Protein AF-A0A2V9KA92-F1 (afdb_monomer)

Mean predicted aligned error: 10.16 Å

Secondary structure (DSSP, 8-state):
------EEEE-TTS-EEEEE--HHHHHHHHHHHHHHHHHHHHHHHHHH-S-PPPHHHHHHHH--

Radius of gyration: 20.59 Å; Cα contacts (8 Å, |Δi|>4): 27; chains: 1; bounding box: 36×31×54 Å

Foldseek 3Di:
DPPDPWDFDADPVRHGDDTDDDPVSVVVVVVVVVVVVVVVVVVVCVVVPPDDDDPVVVDVVVDD

pLDDT: mean 83.73, std 13.09, range [48.75, 96.94]

Sequence (64 aa):
MVSAKPKFVFTPDDRKEAILLRVGDYRRLLERIEDLEDAVALDRAEGTSKKLVPYEKVHARLGP

Structure (mmCIF, N/CA/C/O backbone):
data_AF-A0A2V9KA92-F1
#
_entry.id   AF-A0A2V9KA92-F1
#
loop_
_atom_site.group_PDB
_atom_site.id
_atom_site.type_symbol
_atom_site.label_atom_id
_atom_site.label_alt_id
_atom_site.label_comp_id
_atom_site.label_asym_id
_atom_site.label_entity_id
_atom_site.label_seq_id
_atom_site.pdbx_PDB_ins_code
_atom_site.Cartn_x
_atom_site.Cartn_y
_atom_site.Cartn_z
_atom_site.occupancy
_atom_site.B_iso_or_equiv
_atom_site.auth_seq_id
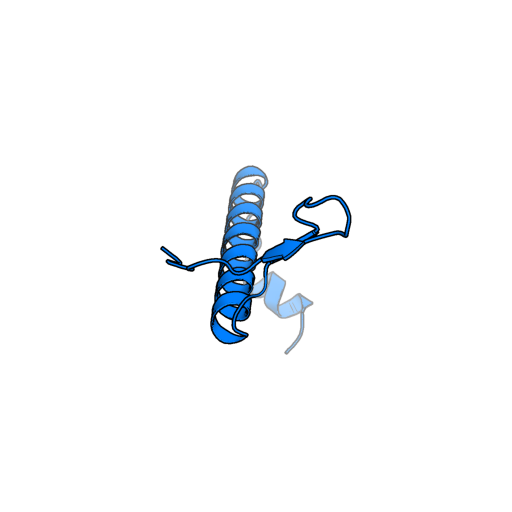_atom_site.auth_comp_id
_atom_site.auth_asym_id
_atom_site.auth_atom_id
_atom_site.pdbx_PDB_model_num
ATOM 1 N N . MET A 1 1 ? -11.943 4.351 -7.029 1.00 48.75 1 MET A N 1
ATOM 2 C CA . MET A 1 1 ? -11.758 5.115 -5.774 1.00 48.75 1 MET A CA 1
ATOM 3 C C . MET A 1 1 ? -12.172 4.215 -4.617 1.00 48.75 1 MET A C 1
ATOM 5 O O . MET A 1 1 ? -13.316 3.775 -4.604 1.00 48.75 1 MET A O 1
ATOM 9 N N . VAL A 1 2 ? -11.256 3.846 -3.717 1.00 51.56 2 VAL A N 1
ATOM 10 C CA . VAL A 1 2 ? -11.589 3.007 -2.552 1.00 51.56 2 VAL A CA 1
ATOM 11 C C . VAL A 1 2 ? -12.414 3.861 -1.585 1.00 51.56 2 VAL A C 1
ATOM 13 O O . VAL A 1 2 ? -11.871 4.687 -0.862 1.00 51.56 2 VAL A O 1
ATOM 16 N N . SER A 1 3 ? -13.742 3.723 -1.613 1.00 53.81 3 SER A N 1
ATOM 17 C CA . SER A 1 3 ? -14.618 4.335 -0.610 1.00 53.81 3 SER A CA 1
ATOM 18 C C . SER A 1 3 ? -14.618 3.439 0.626 1.00 53.81 3 SER A C 1
ATOM 20 O O . SER A 1 3 ? -15.429 2.524 0.754 1.00 53.81 3 SER A O 1
ATOM 22 N N . ALA A 1 4 ? -13.646 3.648 1.509 1.00 59.38 4 ALA A N 1
ATOM 23 C CA . ALA A 1 4 ? -13.654 3.038 2.829 1.00 59.38 4 ALA A CA 1
ATOM 24 C C . ALA A 1 4 ? -14.336 4.003 3.807 1.00 59.38 4 ALA A C 1
ATOM 26 O O . ALA A 1 4 ? -14.050 5.197 3.797 1.00 59.38 4 ALA A O 1
ATOM 27 N N . LYS A 1 5 ? -15.227 3.497 4.668 1.00 70.25 5 LYS A N 1
ATOM 28 C CA . LYS A 1 5 ? -15.558 4.161 5.937 1.00 70.25 5 LYS A CA 1
ATOM 29 C C . LYS A 1 5 ? -14.507 3.688 6.946 1.00 70.25 5 LYS A C 1
ATOM 31 O O . LYS A 1 5 ? -14.664 2.579 7.464 1.00 70.25 5 LYS A O 1
ATOM 36 N N . PRO A 1 6 ? -13.407 4.432 7.156 1.00 75.75 6 PRO A N 1
ATOM 37 C CA . PRO A 1 6 ? -12.295 3.940 7.952 1.00 75.75 6 PRO A CA 1
ATOM 38 C C . PRO A 1 6 ? -12.725 3.782 9.409 1.00 75.75 6 PRO A C 1
ATOM 40 O O . PRO A 1 6 ? -13.345 4.673 9.991 1.00 75.75 6 PRO A O 1
ATOM 43 N N . LYS A 1 7 ? -12.388 2.636 9.995 1.00 88.81 7 LYS A N 1
ATOM 44 C CA . LYS A 1 7 ? -12.428 2.433 11.442 1.00 88.81 7 LYS A CA 1
ATOM 45 C C . LYS A 1 7 ? -11.022 2.673 11.974 1.00 88.81 7 LYS A C 1
ATOM 47 O O . LYS A 1 7 ? -10.063 2.246 11.341 1.00 88.81 7 LYS A O 1
ATOM 52 N N . PHE A 1 8 ? -10.897 3.345 13.109 1.00 92.88 8 PHE A N 1
ATOM 53 C CA . PHE A 1 8 ? -9.602 3.696 13.689 1.00 92.88 8 PHE A CA 1
ATOM 54 C C . PHE A 1 8 ? -9.407 2.982 15.024 1.00 92.88 8 PHE A C 1
ATOM 56 O O . PHE A 1 8 ? -10.372 2.768 15.758 1.00 92.88 8 PHE A O 1
ATOM 63 N N . VAL A 1 9 ? -8.160 2.626 15.315 1.00 93.88 9 VAL A N 1
ATOM 64 C CA . VAL A 1 9 ? -7.704 2.260 16.657 1.00 93.88 9 VAL A CA 1
ATOM 65 C C . VAL A 1 9 ? -7.112 3.520 17.272 1.00 93.88 9 VAL A C 1
ATOM 67 O O . VAL A 1 9 ? -6.301 4.196 16.629 1.00 93.88 9 VAL A O 1
ATOM 70 N N . PHE A 1 10 ? -7.564 3.852 18.476 1.00 95.88 10 PHE A N 1
ATOM 71 C CA . PHE A 1 10 ? -7.118 5.025 19.213 1.00 95.88 10 PHE A CA 1
ATOM 72 C C . PHE A 1 10 ? -6.241 4.603 20.386 1.00 95.88 10 PHE A C 1
ATOM 74 O O . PHE A 1 10 ? -6.496 3.580 21.024 1.00 95.88 10 PH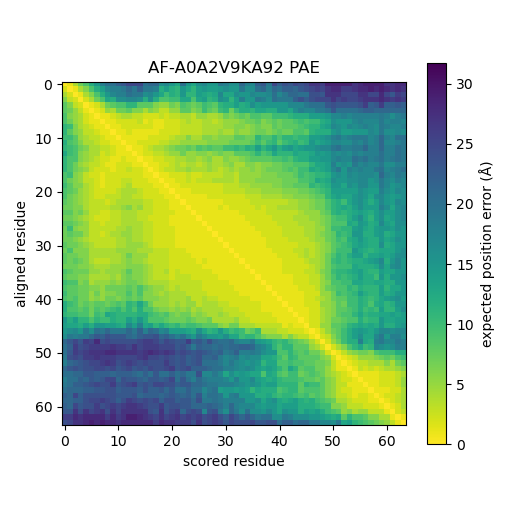E A O 1
ATOM 81 N N . THR A 1 11 ? -5.228 5.410 20.668 1.00 94.81 11 THR A N 1
ATOM 82 C CA . THR A 1 11 ? -4.424 5.325 21.883 1.00 94.81 11 THR A CA 1
ATOM 83 C C . THR A 1 11 ? -5.248 5.745 23.113 1.00 94.81 11 THR A C 1
ATOM 85 O O . THR A 1 11 ? -6.322 6.342 22.975 1.00 94.81 11 THR A O 1
ATOM 88 N N . PRO A 1 12 ? -4.746 5.512 24.341 1.00 96.06 12 PRO A N 1
ATOM 89 C CA . PRO A 1 12 ? -5.400 6.000 25.558 1.00 96.06 12 PRO A CA 1
ATOM 90 C C . PRO A 1 12 ? -5.542 7.530 25.637 1.00 96.06 12 PRO A C 1
ATOM 92 O O . PRO A 1 12 ? -6.425 8.016 26.336 1.00 96.06 12 PRO A O 1
ATOM 95 N N . ASP A 1 13 ? -4.692 8.286 24.932 1.00 96.94 13 ASP A N 1
ATOM 96 C CA . ASP A 1 13 ? -4.744 9.751 24.830 1.00 96.94 13 ASP A CA 1
ATOM 97 C C . ASP A 1 13 ? -5.536 10.258 23.606 1.00 96.94 13 ASP A C 1
ATOM 99 O O . ASP A 1 13 ? -5.344 11.392 23.170 1.00 96.94 13 ASP A O 1
ATOM 103 N N . ASP A 1 14 ? -6.429 9.422 23.059 1.00 93.75 14 ASP A N 1
ATOM 104 C CA . ASP A 1 14 ? -7.351 9.732 21.952 1.00 93.75 14 ASP A CA 1
ATOM 105 C C . ASP A 1 14 ? -6.660 10.126 20.631 1.00 93.75 14 ASP A C 1
ATOM 107 O O . ASP A 1 14 ? -7.202 10.836 19.778 1.00 93.75 14 ASP A O 1
ATOM 111 N N . ARG A 1 15 ? -5.437 9.631 20.409 1.00 95.69 15 ARG A N 1
ATOM 112 C CA . ARG A 1 15 ? -4.728 9.783 19.132 1.00 95.69 15 ARG A CA 1
ATOM 113 C C . ARG A 1 15 ? -4.975 8.576 18.241 1.00 95.69 15 ARG A C 1
ATOM 115 O O . ARG A 1 15 ? -5.022 7.441 18.696 1.00 95.69 15 ARG A O 1
ATOM 122 N N . LYS A 1 16 ? -5.098 8.806 16.933 1.00 95.25 16 LYS A N 1
ATOM 123 C CA . LYS A 1 16 ? -5.225 7.723 15.946 1.00 95.25 16 LYS A CA 1
ATOM 124 C C . LYS A 1 16 ? -3.894 6.984 15.819 1.00 95.25 16 LYS A C 1
ATOM 126 O O . LYS A 1 16 ? -2.913 7.583 15.390 1.00 95.25 16 LYS A O 1
ATOM 131 N N . GLU A 1 17 ? -3.887 5.697 16.137 1.00 96.38 17 GLU A N 1
ATOM 132 C CA . GLU A 1 17 ? -2.700 4.837 16.059 1.00 96.38 17 GLU A CA 1
ATOM 133 C C . GLU A 1 17 ? -2.711 3.961 14.805 1.00 96.38 17 GLU A C 1
ATOM 135 O O . GLU A 1 17 ? -1.699 3.817 14.124 1.00 96.38 17 GLU A O 1
ATOM 140 N N . ALA A 1 18 ? -3.875 3.403 14.463 1.00 94.06 18 ALA A N 1
ATOM 141 C CA . ALA A 1 18 ? -4.015 2.510 13.320 1.00 94.06 18 ALA A CA 1
ATOM 142 C C . ALA A 1 18 ? -5.384 2.641 12.643 1.00 94.06 18 ALA A C 1
ATOM 144 O O . ALA A 1 18 ? -6.332 3.216 13.186 1.00 94.06 18 ALA A O 1
ATOM 145 N N . ILE A 1 19 ? -5.492 2.075 11.441 1.00 92.44 19 ILE A N 1
ATOM 146 C CA . ILE A 1 19 ? -6.738 1.977 10.679 1.00 92.44 19 ILE A CA 1
ATOM 147 C C . ILE A 1 19 ? -7.084 0.502 10.521 1.00 92.44 19 ILE A C 1
AT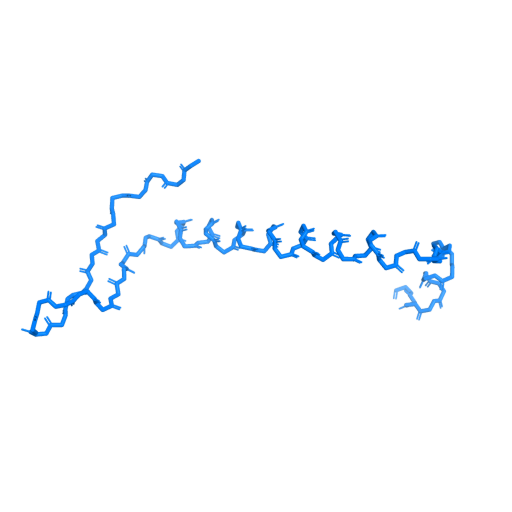OM 149 O O . ILE A 1 19 ? -6.271 -0.295 10.058 1.00 92.44 19 ILE A O 1
ATOM 153 N N . LEU A 1 20 ? -8.311 0.140 10.876 1.00 91.75 20 LEU A N 1
ATOM 154 C CA . LEU A 1 20 ? -8.845 -1.189 10.650 1.00 91.75 20 LEU A CA 1
ATOM 155 C C . LEU A 1 20 ? -9.429 -1.262 9.236 1.00 91.75 20 LEU A C 1
ATOM 157 O O . LEU A 1 20 ? -10.408 -0.581 8.909 1.00 91.75 20 LEU A O 1
ATOM 161 N N . LEU A 1 21 ? -8.842 -2.123 8.413 1.00 89.62 21 LEU A N 1
ATOM 162 C CA . LEU A 1 21 ? -9.288 -2.391 7.051 1.00 89.62 21 LEU A CA 1
ATOM 163 C C . LEU A 1 21 ? -9.884 -3.792 6.959 1.00 89.62 21 LEU A C 1
ATOM 165 O O . LEU A 1 21 ? -9.430 -4.728 7.619 1.00 89.62 21 LEU A O 1
ATOM 169 N N . ARG A 1 22 ? -10.889 -3.964 6.096 1.00 90.06 22 ARG A N 1
ATOM 170 C CA . ARG A 1 22 ? -11.267 -5.315 5.670 1.00 90.06 22 ARG A CA 1
ATOM 171 C C . ARG A 1 22 ? -10.129 -5.879 4.830 1.00 90.06 22 ARG A C 1
ATOM 173 O O . ARG A 1 22 ? -9.530 -5.154 4.041 1.00 90.06 22 ARG A O 1
ATOM 180 N N . VAL A 1 23 ? -9.901 -7.185 4.922 1.00 92.94 23 VAL A N 1
ATOM 181 C CA . VAL A 1 23 ? -8.831 -7.866 4.173 1.00 92.94 23 VAL A CA 1
ATOM 182 C C . VAL A 1 23 ? -8.911 -7.585 2.666 1.00 92.94 23 VAL A C 1
ATOM 184 O O . VAL A 1 23 ? -7.891 -7.343 2.032 1.00 92.94 23 VAL A O 1
ATOM 187 N N . GLY A 1 24 ? -10.119 -7.548 2.092 1.00 92.19 24 GLY A N 1
ATOM 188 C CA . GLY A 1 24 ? -10.303 -7.215 0.676 1.00 92.19 24 GLY A CA 1
ATOM 189 C C . GLY A 1 24 ? -9.930 -5.771 0.320 1.00 92.19 24 GLY A C 1
ATOM 190 O O . GLY A 1 24 ? -9.405 -5.537 -0.762 1.00 92.19 24 GLY A O 1
ATOM 191 N N . ASP A 1 25 ? -10.157 -4.818 1.228 1.00 89.12 25 ASP A N 1
ATOM 192 C CA . ASP A 1 25 ? -9.771 -3.417 1.022 1.00 89.12 25 ASP A CA 1
ATOM 193 C C . ASP A 1 25 ? -8.246 -3.252 1.157 1.00 89.12 25 ASP A C 1
ATOM 195 O O . ASP A 1 25 ? -7.639 -2.519 0.383 1.00 89.12 25 ASP A O 1
ATOM 199 N N . TYR A 1 26 ? -7.621 -3.987 2.085 1.00 90.69 26 TYR A N 1
ATOM 200 C CA . TYR A 1 26 ? -6.164 -4.033 2.243 1.00 90.69 26 TYR A CA 1
ATOM 201 C C . TYR A 1 26 ? -5.461 -4.603 1.004 1.00 90.69 26 TYR A C 1
ATOM 203 O O . TYR A 1 26 ? -4.520 -3.995 0.509 1.00 90.69 26 TYR A O 1
ATOM 211 N N . ARG A 1 27 ? -5.951 -5.721 0.451 1.00 94.44 27 ARG A N 1
ATOM 212 C CA . ARG A 1 27 ? -5.384 -6.315 -0.775 1.00 94.44 27 ARG A CA 1
ATOM 213 C C . ARG A 1 27 ? -5.441 -5.360 -1.964 1.00 94.44 27 ARG A C 1
ATOM 215 O O . ARG A 1 27 ? -4.428 -5.146 -2.608 1.00 94.44 27 ARG A O 1
ATOM 222 N N . ARG A 1 28 ? -6.587 -4.708 -2.185 1.00 93.31 28 ARG A N 1
ATOM 223 C CA . ARG A 1 28 ? -6.727 -3.704 -3.255 1.00 93.31 28 ARG A CA 1
ATOM 224 C C . ARG A 1 28 ? -5.807 -2.501 -3.060 1.00 93.31 28 ARG A C 1
ATOM 226 O O . ARG A 1 28 ? -5.393 -1.888 -4.036 1.00 93.31 28 ARG A O 1
ATOM 233 N N . LEU A 1 29 ? -5.545 -2.116 -1.809 1.00 91.69 29 LEU A N 1
ATOM 234 C CA . LEU A 1 29 ? -4.597 -1.048 -1.509 1.00 91.69 29 LEU A CA 1
ATOM 235 C C . LEU A 1 29 ? -3.167 -1.470 -1.864 1.00 91.69 29 LEU A C 1
ATOM 237 O O . LEU A 1 29 ? -2.463 -0.669 -2.465 1.00 91.69 29 LEU A O 1
ATOM 241 N N . LEU A 1 30 ? -2.769 -2.701 -1.528 1.00 94.94 30 LEU A N 1
ATOM 242 C CA . LEU A 1 30 ? -1.459 -3.245 -1.897 1.00 94.94 30 LEU A CA 1
ATOM 243 C C . LEU A 1 30 ? -1.281 -3.325 -3.412 1.00 94.94 30 LEU A C 1
ATOM 245 O O . LEU A 1 30 ? -0.343 -2.728 -3.921 1.00 94.94 30 LEU A O 1
ATOM 249 N N . GLU A 1 31 ? -2.225 -3.949 -4.122 1.00 96.25 31 GLU A N 1
ATOM 250 C CA . GLU A 1 31 ? -2.211 -4.036 -5.593 1.00 96.25 31 GLU A CA 1
ATOM 251 C C . GLU A 1 31 ? -2.055 -2.643 -6.220 1.00 96.25 31 GLU A C 1
ATOM 253 O O . GLU A 1 31 ? -1.270 -2.429 -7.136 1.00 96.25 31 GLU A O 1
ATOM 258 N N . ARG A 1 32 ? -2.752 -1.639 -5.669 1.00 94.25 32 ARG A N 1
ATOM 259 C CA . ARG A 1 32 ? -2.652 -0.271 -6.174 1.00 94.25 32 ARG A CA 1
ATOM 260 C C . ARG A 1 32 ? -1.296 0.385 -5.905 1.00 94.25 32 ARG A C 1
ATOM 262 O O . ARG A 1 32 ? -0.908 1.269 -6.664 1.00 94.25 32 ARG A O 1
ATOM 269 N N . ILE A 1 33 ? -0.630 0.044 -4.805 1.00 96.00 33 ILE A N 1
ATOM 270 C CA . ILE A 1 33 ? 0.719 0.538 -4.512 1.00 96.00 33 ILE A CA 1
ATOM 271 C C . ILE A 1 33 ? 1.708 -0.101 -5.488 1.00 96.00 33 ILE A C 1
ATOM 273 O O . ILE A 1 33 ? 2.472 0.634 -6.104 1.00 96.00 33 ILE A O 1
ATOM 277 N N . GLU A 1 34 ? 1.621 -1.414 -5.697 1.00 95.31 34 GLU A N 1
ATOM 278 C CA . GLU A 1 34 ? 2.454 -2.156 -6.654 1.00 95.31 34 GLU A CA 1
ATOM 279 C C . GLU A 1 34 ? 2.318 -1.583 -8.075 1.00 95.31 34 GLU A C 1
ATOM 281 O O . GLU A 1 34 ? 3.321 -1.229 -8.690 1.00 95.31 34 GLU A O 1
ATOM 286 N N . ASP A 1 35 ? 1.089 -1.339 -8.547 1.00 95.56 35 ASP A N 1
ATOM 287 C CA . ASP A 1 35 ? 0.837 -0.688 -9.845 1.00 95.56 35 ASP A CA 1
ATOM 288 C C . ASP A 1 35 ? 1.568 0.663 -9.991 1.00 95.56 35 ASP A C 1
ATOM 290 O O . ASP A 1 35 ? 2.017 1.043 -11.076 1.00 95.56 35 ASP A O 1
ATOM 294 N N . LEU A 1 36 ? 1.626 1.448 -8.909 1.00 95.62 36 LEU A N 1
ATOM 295 C CA . LEU A 1 36 ? 2.275 2.759 -8.911 1.00 95.62 36 LEU A CA 1
ATOM 296 C C . LEU A 1 36 ? 3.798 2.629 -8.871 1.00 95.62 36 LEU A C 1
ATOM 298 O O . LEU A 1 36 ? 4.488 3.421 -9.513 1.00 95.62 36 LEU A O 1
ATOM 302 N N . GLU A 1 37 ? 4.321 1.652 -8.135 1.00 94.81 37 GLU A N 1
ATOM 303 C CA . GLU A 1 37 ? 5.750 1.341 -8.111 1.00 94.81 37 GLU A CA 1
ATOM 304 C C . GLU A 1 37 ? 6.234 0.884 -9.490 1.00 94.81 37 GLU A C 1
ATOM 306 O O . GLU A 1 37 ? 7.250 1.394 -9.973 1.00 94.81 37 GLU A O 1
ATOM 311 N N . ASP A 1 38 ? 5.464 0.033 -10.167 1.00 93.56 38 ASP A N 1
ATOM 312 C CA . ASP A 1 38 ? 5.725 -0.400 -11.541 1.00 93.56 38 ASP A CA 1
ATOM 313 C C . ASP A 1 38 ? 5.692 0.774 -12.524 1.00 93.56 38 ASP A C 1
ATOM 315 O O . ASP A 1 38 ? 6.586 0.911 -13.364 1.00 93.56 38 ASP A O 1
AT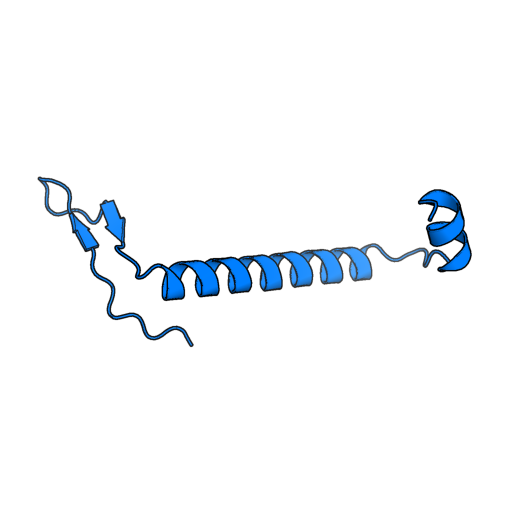OM 319 N N . ALA A 1 39 ? 4.717 1.679 -12.394 1.00 92.38 39 ALA A N 1
ATOM 320 C CA . ALA A 1 39 ? 4.656 2.884 -13.219 1.00 92.38 39 ALA A CA 1
ATOM 321 C C . ALA A 1 39 ? 5.892 3.782 -13.024 1.00 92.38 39 ALA A C 1
ATOM 323 O O . ALA A 1 39 ? 6.454 4.287 -13.996 1.00 92.38 39 ALA A O 1
ATOM 324 N N . VAL A 1 40 ? 6.361 3.949 -11.782 1.00 92.00 40 VAL A N 1
ATOM 325 C CA . VAL A 1 40 ? 7.596 4.695 -11.483 1.00 92.00 40 VAL A CA 1
ATOM 326 C C . VAL A 1 40 ? 8.829 3.972 -12.029 1.00 92.00 40 VAL A C 1
ATOM 328 O O . VAL A 1 40 ? 9.761 4.620 -12.511 1.00 92.00 40 VAL A O 1
ATOM 331 N N . ALA A 1 41 ? 8.869 2.641 -11.959 1.00 88.94 41 ALA A N 1
ATOM 332 C CA . ALA A 1 41 ? 9.953 1.849 -12.528 1.00 88.94 41 ALA A CA 1
ATOM 333 C C . ALA A 1 41 ? 10.014 1.995 -14.055 1.00 88.94 41 ALA A C 1
ATOM 335 O O . ALA A 1 41 ? 11.107 2.163 -14.601 1.00 88.94 41 ALA A O 1
ATOM 336 N N . LEU A 1 42 ? 8.860 2.001 -14.726 1.00 86.19 42 LEU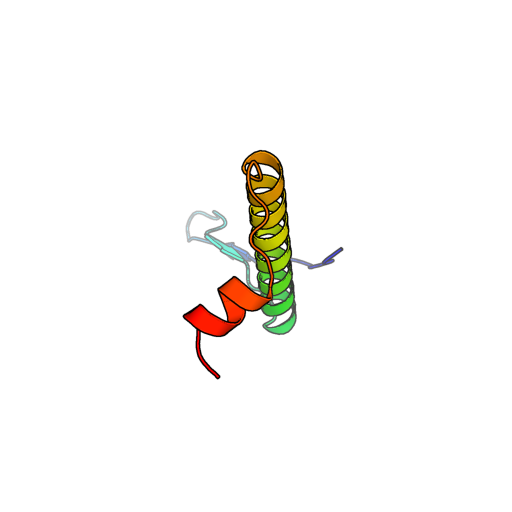 A N 1
ATOM 337 C CA . LEU A 1 42 ? 8.753 2.238 -16.163 1.00 86.19 42 LEU A CA 1
ATOM 338 C C . LEU A 1 42 ? 9.228 3.645 -16.540 1.00 86.19 42 LEU A C 1
ATOM 340 O O . LEU A 1 42 ? 10.082 3.771 -17.410 1.00 86.19 42 LEU A O 1
ATOM 344 N N . ASP A 1 43 ? 8.756 4.683 -15.851 1.00 87.81 43 ASP A N 1
ATOM 345 C CA . ASP A 1 43 ? 9.160 6.074 -16.110 1.00 87.81 43 ASP A CA 1
ATOM 346 C C . ASP A 1 43 ? 10.680 6.267 -15.935 1.00 87.81 43 ASP A C 1
ATOM 348 O O . ASP A 1 43 ? 11.371 6.854 -16.773 1.00 87.81 43 ASP A O 1
ATOM 352 N N . ARG A 1 44 ? 11.260 5.656 -14.891 1.00 84.50 44 ARG A N 1
ATOM 353 C CA . ARG A 1 44 ? 12.722 5.605 -14.716 1.00 84.50 44 ARG A CA 1
ATOM 354 C C . ARG A 1 44 ? 13.413 4.856 -15.850 1.00 84.50 44 ARG A C 1
ATOM 356 O O . ARG A 1 44 ? 14.478 5.289 -16.296 1.00 84.50 44 ARG A O 1
ATOM 363 N N . ALA A 1 45 ? 12.860 3.730 -16.294 1.00 83.38 45 ALA A N 1
ATOM 364 C CA . ALA A 1 45 ? 13.411 2.967 -17.406 1.00 83.38 45 ALA A CA 1
ATOM 365 C C . ALA A 1 45 ? 13.395 3.798 -18.694 1.00 83.38 45 ALA A C 1
ATOM 367 O O . ALA A 1 45 ? 14.424 3.875 -19.357 1.00 83.38 45 ALA A O 1
ATOM 368 N N . GLU A 1 46 ? 12.301 4.491 -19.007 1.00 80.81 46 GLU A N 1
ATOM 369 C CA . GLU A 1 46 ? 12.200 5.393 -20.160 1.00 80.81 46 GLU A CA 1
ATOM 370 C C . GLU A 1 46 ? 13.223 6.533 -20.080 1.00 80.81 46 GLU A C 1
ATOM 372 O O . GLU A 1 46 ? 13.983 6.746 -21.028 1.00 80.81 46 GLU A O 1
ATOM 377 N N . GLY A 1 47 ? 13.342 7.194 -18.924 1.00 73.81 47 GLY A N 1
ATOM 378 C CA . GLY A 1 47 ? 14.312 8.273 -18.707 1.00 73.81 47 GLY A CA 1
ATOM 379 C C . GLY A 1 47 ? 15.782 7.829 -18.742 1.00 73.81 47 GLY A C 1
ATOM 380 O O . GLY A 1 47 ? 16.674 8.626 -19.045 1.00 73.81 47 GLY A O 1
ATOM 381 N N . THR A 1 48 ? 16.059 6.552 -18.462 1.00 67.19 48 THR A N 1
ATOM 382 C CA . THR A 1 48 ? 17.409 5.960 -18.513 1.00 67.19 48 THR A CA 1
ATOM 383 C C . THR A 1 48 ? 17.685 5.172 -19.794 1.00 67.19 48 THR A C 1
ATOM 385 O O . THR A 1 48 ? 18.833 4.772 -20.028 1.00 67.19 48 THR A O 1
ATOM 388 N N . SER A 1 49 ? 16.681 4.991 -20.660 1.00 62.00 49 SER A N 1
ATOM 389 C CA . SER A 1 49 ? 16.766 4.204 -21.891 1.00 62.00 49 SER A CA 1
ATOM 390 C C . SER A 1 49 ? 17.594 4.923 -22.957 1.00 62.00 49 SER A C 1
ATOM 392 O O . SER A 1 49 ? 17.101 5.483 -23.930 1.00 62.00 49 SER A O 1
ATOM 394 N N . LYS A 1 50 ? 18.918 4.895 -22.790 1.00 61.69 50 LYS A N 1
ATOM 395 C CA . LYS A 1 50 ? 19.878 5.196 -23.865 1.00 61.69 50 LYS A CA 1
ATOM 396 C C . LYS A 1 50 ? 20.194 3.962 -24.717 1.00 61.69 50 LYS A C 1
ATOM 398 O O . LYS A 1 50 ? 20.837 4.092 -25.756 1.00 61.69 50 LYS A O 1
ATOM 403 N N . LYS A 1 51 ? 19.786 2.761 -24.284 1.00 66.19 51 LYS A N 1
ATOM 404 C CA . LYS A 1 51 ? 20.003 1.488 -24.987 1.00 66.19 51 LYS A CA 1
ATOM 405 C C . LYS A 1 51 ? 18.848 0.523 -24.739 1.00 66.19 51 LYS A C 1
ATOM 407 O O . LYS A 1 51 ? 18.737 -0.048 -23.659 1.00 66.19 51 LYS A O 1
ATOM 412 N N . LEU A 1 52 ? 18.063 0.279 -25.782 1.00 69.25 52 LEU A N 1
ATOM 413 C CA . LEU A 1 52 ? 17.151 -0.858 -25.847 1.00 69.25 52 LEU A CA 1
ATOM 414 C C . LEU A 1 52 ? 17.980 -2.136 -26.046 1.00 69.25 52 LEU A C 1
ATOM 416 O O . LEU A 1 52 ? 18.840 -2.194 -26.929 1.00 69.25 52 LEU A O 1
ATOM 420 N N . VAL A 1 53 ? 17.756 -3.151 -25.211 1.00 71.38 53 VAL A N 1
ATOM 421 C CA . VAL A 1 53 ? 18.380 -4.472 -25.373 1.00 71.38 53 VAL A CA 1
ATOM 422 C C . VAL A 1 53 ? 17.406 -5.364 -26.149 1.00 71.38 53 VAL A C 1
ATOM 424 O O . VAL A 1 53 ? 16.271 -5.514 -25.703 1.00 71.38 53 VAL A O 1
ATOM 427 N N . PRO A 1 54 ? 17.815 -5.959 -27.286 1.00 76.94 54 PRO A N 1
ATOM 428 C CA . PRO A 1 54 ? 16.977 -6.891 -28.037 1.00 76.94 54 PRO A CA 1
ATOM 429 C C . PRO A 1 54 ? 16.506 -8.065 -27.174 1.00 76.94 54 PRO A C 1
ATOM 431 O O . PRO A 1 54 ? 17.286 -8.603 -26.379 1.00 76.94 54 PRO A O 1
ATOM 434 N N . TYR A 1 55 ? 15.250 -8.472 -27.360 1.00 74.75 55 TYR A N 1
ATOM 435 C CA . TYR A 1 55 ? 14.604 -9.542 -26.595 1.00 74.75 55 TYR A CA 1
ATOM 436 C C . TYR A 1 55 ? 15.405 -10.851 -26.636 1.00 74.75 55 TYR A C 1
ATOM 438 O O . TYR A 1 55 ? 15.583 -11.502 -25.605 1.00 74.75 55 TYR A O 1
ATOM 446 N N . GLU A 1 56 ? 15.996 -11.186 -27.786 1.00 82.75 56 GLU A N 1
ATOM 447 C CA . GLU A 1 56 ? 16.790 -12.404 -27.973 1.00 82.75 56 GLU A CA 1
ATOM 448 C C . G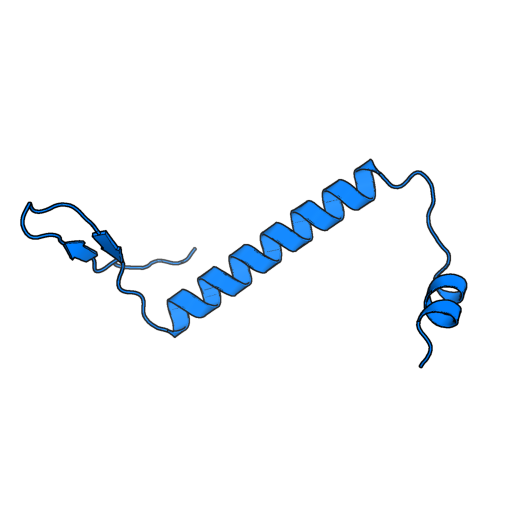LU A 1 56 ? 18.006 -12.447 -27.035 1.00 82.75 56 GLU A C 1
ATOM 450 O O . GLU A 1 56 ? 18.362 -13.504 -26.512 1.00 82.75 56 GLU A O 1
ATOM 455 N N . LYS A 1 57 ? 18.626 -11.289 -26.762 1.00 79.75 57 LYS A N 1
ATOM 456 C CA . LYS A 1 57 ? 19.774 -11.191 -25.844 1.00 79.75 57 LYS A CA 1
ATOM 457 C C . LYS A 1 57 ? 19.368 -11.350 -24.383 1.00 79.75 57 LYS A C 1
ATOM 459 O O . LYS A 1 57 ? 20.167 -11.832 -23.583 1.00 79.75 57 LYS A O 1
ATOM 464 N N . VAL A 1 58 ? 18.157 -10.932 -24.026 1.00 80.88 58 VAL A N 1
ATOM 465 C CA . VAL A 1 58 ? 17.625 -11.090 -22.666 1.00 80.88 58 VAL A CA 1
ATOM 466 C C . VAL A 1 58 ? 17.246 -12.551 -22.423 1.00 80.88 58 VAL A C 1
ATOM 468 O O . VAL A 1 58 ? 17.669 -13.126 -21.422 1.00 80.88 58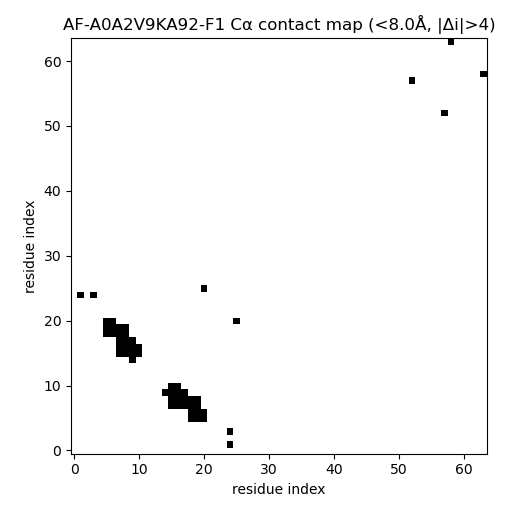 VAL A O 1
ATOM 471 N N . HIS A 1 59 ? 16.546 -13.171 -23.376 1.00 75.94 59 HIS A N 1
ATOM 472 C CA . HIS A 1 59 ? 16.127 -14.574 -23.314 1.00 75.94 59 HIS A CA 1
ATOM 473 C C . HIS A 1 59 ? 17.323 -15.540 -23.246 1.00 75.94 59 HIS A C 1
ATOM 475 O O . HIS A 1 59 ? 17.329 -16.471 -22.446 1.00 75.94 59 HIS A O 1
ATOM 481 N N . ALA A 1 60 ? 18.387 -15.294 -24.019 1.00 82.88 60 ALA A N 1
ATOM 482 C CA . ALA A 1 60 ? 19.608 -16.103 -23.959 1.00 82.88 60 ALA A CA 1
ATOM 483 C C . ALA A 1 60 ? 20.349 -16.008 -22.608 1.00 82.88 60 ALA A C 1
ATOM 485 O O . ALA A 1 60 ? 21.090 -16.920 -22.251 1.00 82.88 60 ALA A O 1
ATOM 486 N N . ARG A 1 61 ? 20.169 -14.910 -21.858 1.00 77.75 61 ARG A N 1
ATOM 487 C CA . ARG A 1 61 ? 20.835 -14.677 -20.565 1.00 77.75 61 ARG A CA 1
ATOM 488 C C . ARG A 1 61 ? 20.080 -15.285 -19.384 1.00 77.75 61 ARG A C 1
ATOM 490 O O . ARG A 1 61 ? 20.718 -15.666 -18.409 1.00 77.75 61 ARG A O 1
ATOM 497 N N . LEU A 1 62 ? 18.750 -15.303 -19.438 1.00 81.50 62 LEU A N 1
ATOM 498 C CA . LE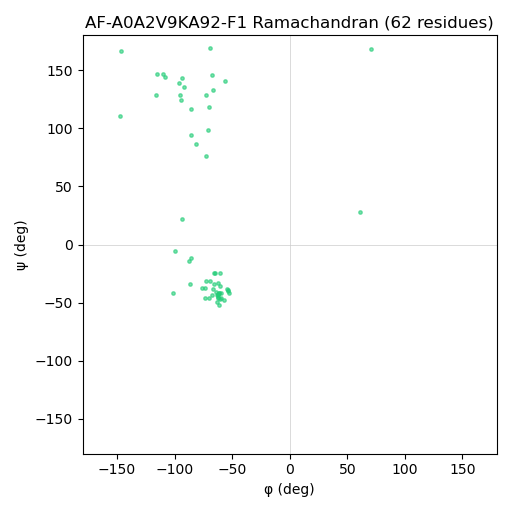U A 1 62 ? 17.911 -15.764 -18.328 1.00 81.50 62 LEU A CA 1
ATOM 499 C C . LEU A 1 62 ? 17.646 -17.275 -18.358 1.00 81.50 62 LEU A C 1
ATOM 501 O O . LEU A 1 62 ? 17.279 -17.824 -17.326 1.00 81.50 62 LEU A O 1
ATOM 505 N N . GLY A 1 63 ? 17.921 -17.939 -19.486 1.00 62.19 63 GLY A N 1
ATOM 506 C CA . GLY A 1 63 ? 17.622 -19.359 -19.663 1.00 62.19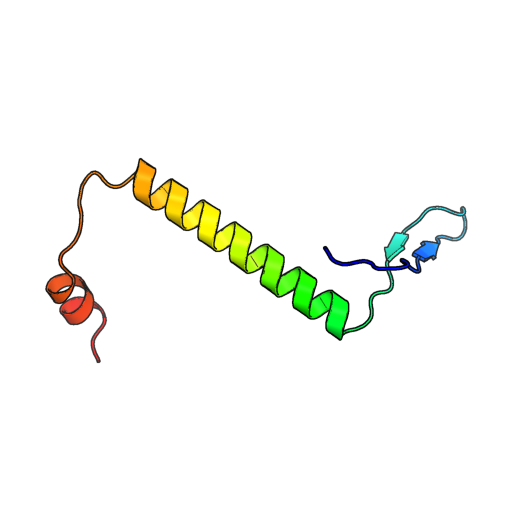 63 GLY A CA 1
ATOM 507 C C . GLY A 1 63 ? 16.113 -19.624 -19.784 1.00 62.19 63 GLY A C 1
ATOM 508 O O . GLY A 1 63 ? 15.320 -18.703 -19.582 1.00 62.19 63 GLY A O 1
ATOM 509 N N . PRO A 1 64 ? 15.713 -20.842 -20.192 1.00 57.31 64 PRO A N 1
ATOM 510 C CA . PRO A 1 64 ? 14.319 -21.276 -20.113 1.00 57.31 64 PRO A CA 1
ATOM 511 C C . PRO A 1 64 ? 13.817 -21.354 -18.665 1.00 57.31 64 PRO A C 1
ATOM 513 O O . PRO A 1 64 ? 14.639 -21.651 -17.766 1.00 57.31 64 PRO A O 1
#

Solvent-accessible surface area (backbone atoms only — not comparable to full-atom values): 4139 Å² total; per-residue (Å²): 132,91,84,71,86,79,41,71,42,63,46,98,85,74,42,83,75,48,74,62,68,56,70,71,60,48,49,55,50,50,55,55,49,51,57,50,52,53,50,52,52,48,54,50,47,61,78,64,58,85,69,88,77,60,67,69,64,53,51,70,71,70,55,133